Protein AF-A0A392P837-F1 (afdb_monomer_lite)

Sequence (183 aa):
MIEITKSHKFSENMDGAALQNGIDLQAKHSWVTLHSLLHSERISYRQNGYIWLGDLLIAEISEERDGNIWSSIKYFMHKIAQAGTQDSLDTSNIPLSILLMCGLLKSKYNYIRWGFLFVLERLLMRCKFLLDEHEMLLSNSKILEHGKKDWHLEKANAVIDIMSSALSLVFQINETDRINILK

Structure (mmCIF, N/CA/C/O backbone):
data_AF-A0A392P837-F1
#
_entry.id   AF-A0A392P837-F1
#
loop_
_atom_site.group_PDB
_atom_site.id
_atom_site.type_symbol
_atom_site.label_atom_id
_atom_site.label_alt_id
_atom_site.label_comp_id
_atom_site.label_asym_id
_atom_site.label_entity_id
_atom_site.label_seq_id
_atom_site.pdbx_PDB_ins_code
_atom_site.Cartn_x
_atom_site.Cartn_y
_atom_site.Cartn_z
_atom_site.occupancy
_atom_site.B_iso_or_equiv
_atom_site.auth_seq_id
_atom_site.auth_comp_id
_atom_site.auth_asym_id
_atom_site.auth_atom_id
_atom_site.pdbx_PDB_model_num
ATOM 1 N N . MET A 1 1 ? -31.488 -7.240 21.926 1.00 29.67 1 MET A N 1
ATOM 2 C CA . MET A 1 1 ? -31.054 -5.972 22.546 1.00 29.67 1 MET A CA 1
ATOM 3 C C . MET A 1 1 ? -29.733 -5.611 21.886 1.00 29.67 1 MET A C 1
ATOM 5 O O . MET A 1 1 ? -28.762 -6.314 22.109 1.00 29.67 1 MET A O 1
ATOM 9 N N . ILE A 1 2 ? -29.741 -4.670 20.939 1.00 34.69 2 ILE A N 1
ATOM 10 C CA . ILE A 1 2 ? -28.560 -4.301 20.142 1.00 34.69 2 ILE A CA 1
ATOM 11 C C . ILE A 1 2 ? -28.008 -3.018 20.757 1.00 34.69 2 ILE A C 1
ATOM 13 O O . ILE A 1 2 ? -28.620 -1.960 20.626 1.00 34.69 2 ILE A O 1
ATOM 17 N N . GLU A 1 3 ? -26.892 -3.119 21.477 1.00 33.59 3 GLU A N 1
ATOM 18 C CA . GLU A 1 3 ? -26.152 -1.951 21.948 1.00 33.59 3 GLU A CA 1
ATOM 19 C C . GLU A 1 3 ? -25.409 -1.326 20.766 1.00 33.59 3 GLU A C 1
ATOM 21 O O . GLU A 1 3 ? -24.332 -1.758 20.357 1.00 33.59 3 GLU A O 1
ATOM 26 N N . ILE A 1 4 ? -26.026 -0.293 20.198 1.00 43.59 4 ILE A N 1
ATOM 27 C CA . ILE A 1 4 ? -25.410 0.608 19.229 1.00 43.59 4 ILE A CA 1
ATOM 28 C C . ILE A 1 4 ? -24.329 1.388 19.987 1.00 43.59 4 ILE A C 1
ATOM 30 O O . ILE A 1 4 ? -24.607 2.356 20.698 1.00 43.59 4 ILE A O 1
ATOM 34 N N . THR A 1 5 ? -23.086 0.922 19.905 1.00 40.59 5 THR A N 1
ATOM 35 C CA . THR A 1 5 ? -21.950 1.542 20.587 1.00 40.59 5 THR A CA 1
ATOM 36 C C . THR A 1 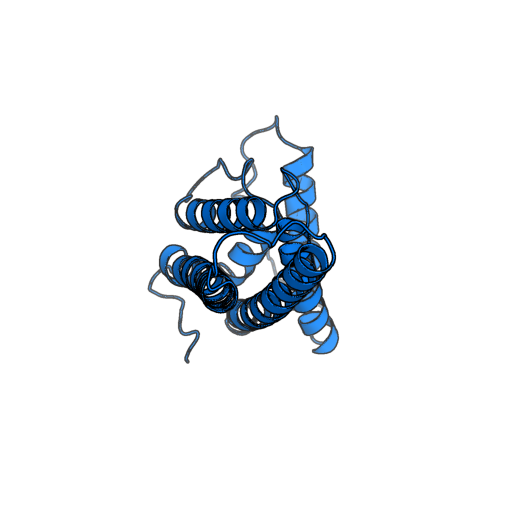5 ? -21.530 2.821 19.864 1.00 40.59 5 THR A C 1
ATOM 38 O O . THR A 1 5 ? -21.218 2.846 18.676 1.00 40.59 5 THR A O 1
ATOM 41 N N . LYS A 1 6 ? -21.545 3.917 20.626 1.00 44.00 6 LYS A N 1
ATOM 42 C CA . LYS A 1 6 ? -21.147 5.277 20.250 1.00 44.00 6 LYS A CA 1
ATOM 43 C C . LYS A 1 6 ? -19.730 5.315 19.651 1.00 44.00 6 LYS A C 1
ATOM 45 O O . LYS A 1 6 ? -18.754 5.250 20.396 1.00 44.00 6 LYS A O 1
ATOM 50 N N . SER A 1 7 ? -19.603 5.542 18.342 1.00 40.97 7 SER A N 1
ATOM 51 C CA . SER A 1 7 ? -18.322 5.845 17.671 1.00 40.97 7 SER A CA 1
ATOM 52 C C . SER A 1 7 ? -18.244 7.277 17.111 1.00 40.97 7 SER A C 1
ATOM 54 O O . SER A 1 7 ? -17.553 7.527 16.128 1.00 40.97 7 SER A O 1
ATOM 56 N N . HIS A 1 8 ? -18.928 8.240 17.738 1.00 38.88 8 HIS A N 1
ATOM 57 C CA . HIS A 1 8 ? -19.000 9.628 17.250 1.00 38.88 8 HIS A CA 1
ATOM 58 C C . HIS A 1 8 ? -17.727 10.475 17.451 1.00 38.88 8 HIS A C 1
ATOM 60 O O . HIS A 1 8 ? -17.608 11.533 16.847 1.00 38.88 8 HIS A O 1
ATOM 66 N N . LYS A 1 9 ? -16.739 10.016 18.230 1.00 36.88 9 LYS A N 1
ATOM 67 C CA . LYS A 1 9 ? -15.579 10.852 18.606 1.00 36.88 9 LYS A CA 1
ATOM 68 C C . LYS A 1 9 ? -14.483 11.011 17.543 1.00 36.88 9 LYS A C 1
ATOM 70 O O . LYS A 1 9 ? -13.534 11.738 17.787 1.00 36.88 9 LYS A O 1
ATOM 75 N N . PHE A 1 10 ? -14.573 10.335 16.395 1.00 41.22 10 PHE A N 1
ATOM 76 C CA . PHE A 1 10 ? -13.641 10.570 15.277 1.00 41.22 10 PHE A CA 1
ATOM 77 C C . PHE A 1 10 ? -14.239 11.481 14.193 1.00 41.22 10 PHE A C 1
ATOM 79 O O . PHE A 1 10 ? -13.514 11.946 13.324 1.00 41.22 10 PHE A O 1
ATOM 86 N N . SER A 1 11 ? -15.549 11.759 14.252 1.00 42.53 11 SER A N 1
ATOM 87 C CA . SER A 1 11 ? -16.211 12.659 13.299 1.00 42.53 11 SER A CA 1
ATOM 88 C C . SER A 1 11 ? -15.879 14.129 13.562 1.00 42.53 11 SER A C 1
ATOM 90 O O . SER A 1 11 ? -15.833 14.904 12.618 1.00 42.53 11 SER A O 1
ATOM 92 N N . GLU A 1 12 ? -15.629 14.505 14.819 1.00 38.09 12 GLU A N 1
ATOM 93 C CA . GLU A 1 12 ? -15.495 15.913 15.228 1.00 38.09 12 GLU A CA 1
ATOM 94 C C . GLU A 1 12 ? -14.159 16.556 14.813 1.00 38.09 12 GLU A C 1
ATOM 96 O O . GLU A 1 12 ? -14.076 17.774 14.714 1.00 38.09 12 GLU A O 1
ATOM 101 N N . ASN A 1 13 ? -13.125 15.769 14.493 1.00 39.59 13 ASN A N 1
ATOM 102 C CA . ASN A 1 13 ? -11.812 16.311 14.111 1.00 39.59 13 ASN A CA 1
ATOM 103 C C . ASN A 1 13 ? -11.693 16.680 12.618 1.00 39.59 13 ASN A C 1
ATOM 105 O O . ASN A 1 13 ? -10.623 17.112 12.194 1.00 39.59 13 ASN A O 1
ATOM 109 N N . MET A 1 14 ? -12.754 16.504 11.820 1.00 41.94 14 MET A N 1
ATOM 110 C CA . MET A 1 14 ? -12.784 16.888 10.397 1.00 41.94 14 MET A CA 1
ATOM 111 C C . MET A 1 14 ? -13.763 18.038 10.096 1.00 41.94 14 MET A C 1
ATOM 113 O O . MET A 1 14 ? -13.822 18.505 8.963 1.00 41.94 14 MET A O 1
ATOM 117 N N . ASP A 1 15 ? -14.507 18.543 11.086 1.00 33.00 15 ASP A N 1
ATOM 118 C CA . ASP A 1 15 ? -15.564 19.547 10.877 1.00 33.00 15 ASP A CA 1
ATOM 119 C C . ASP A 1 15 ? -15.031 20.998 10.873 1.00 33.00 15 ASP A C 1
ATOM 121 O O . ASP A 1 15 ? -15.515 21.867 11.599 1.00 33.00 15 ASP A O 1
ATOM 125 N N . GLY A 1 16 ? -14.029 21.294 10.038 1.00 34.56 16 GLY A N 1
ATOM 126 C CA . GLY A 1 16 ? -13.429 22.631 10.000 1.00 34.56 16 GLY A CA 1
ATOM 127 C C . GLY A 1 16 ? -12.716 23.023 8.708 1.00 34.56 16 GLY A C 1
ATOM 128 O O . GLY A 1 16 ? -11.516 23.246 8.764 1.00 34.56 16 GLY A O 1
ATOM 129 N N . ALA A 1 17 ? -13.435 23.146 7.580 1.00 36.09 17 ALA A N 1
ATOM 130 C CA . ALA A 1 17 ? -13.183 24.123 6.493 1.00 36.09 17 ALA A CA 1
ATOM 131 C C . ALA A 1 17 ? -14.106 23.860 5.281 1.00 36.09 17 ALA A C 1
ATOM 133 O O . ALA A 1 17 ? -13.869 22.986 4.451 1.00 36.09 17 ALA A O 1
ATOM 134 N N . ALA A 1 18 ? -15.169 24.656 5.159 1.00 37.62 18 ALA A N 1
ATOM 135 C CA . ALA A 1 18 ? -16.309 24.440 4.264 1.00 37.62 18 ALA A CA 1
ATOM 136 C C . ALA A 1 18 ? -16.096 24.791 2.769 1.00 37.62 18 ALA A C 1
ATOM 138 O O . ALA A 1 18 ? -17.025 25.284 2.130 1.00 37.62 18 ALA A O 1
ATOM 139 N N . LEU A 1 19 ? -14.921 24.537 2.177 1.00 37.62 19 LEU A N 1
ATOM 140 C CA . LEU A 1 19 ? -14.696 24.777 0.734 1.00 37.62 19 LEU A CA 1
ATOM 141 C C . LEU A 1 19 ? -14.165 23.565 -0.065 1.00 37.62 19 LEU A C 1
ATOM 143 O O . LEU A 1 19 ? -14.038 23.663 -1.282 1.00 37.62 19 LEU A O 1
ATOM 147 N N . GLN A 1 20 ? -13.922 22.410 0.573 1.00 47.88 20 GLN A N 1
ATOM 148 C CA . GLN A 1 20 ? -13.299 21.217 -0.038 1.00 47.88 20 GLN A CA 1
ATOM 149 C C . GLN A 1 20 ? -14.190 19.958 0.050 1.00 47.88 20 GLN A C 1
ATOM 151 O O . GLN A 1 20 ? -13.726 18.834 0.215 1.00 47.88 20 GLN A O 1
ATOM 156 N N . ASN A 1 21 ? -15.507 20.148 -0.059 1.00 50.22 21 ASN A N 1
ATOM 157 C CA . ASN A 1 21 ? -16.518 19.181 0.391 1.00 50.22 21 ASN A CA 1
ATOM 158 C C . ASN A 1 21 ? -16.628 17.874 -0.421 1.00 50.22 21 ASN A C 1
ATOM 160 O O . ASN A 1 21 ? -17.262 16.941 0.053 1.00 50.22 21 ASN A O 1
ATOM 164 N N . GLY A 1 22 ? -16.075 17.774 -1.635 1.00 53.22 22 GLY A N 1
ATOM 165 C CA . GLY A 1 22 ? -16.223 16.572 -2.476 1.00 53.22 22 GLY A CA 1
ATOM 166 C C . GLY A 1 22 ? -15.208 15.468 -2.165 1.00 53.22 22 GLY A C 1
ATOM 167 O O . GLY A 1 22 ? -15.578 14.321 -1.918 1.00 53.22 22 GLY A O 1
ATOM 168 N N . ILE A 1 23 ? -13.922 15.832 -2.154 1.00 55.97 23 ILE A N 1
ATOM 169 C CA . ILE A 1 23 ? -12.800 14.904 -1.934 1.00 55.97 23 ILE A CA 1
ATOM 170 C C . ILE A 1 23 ? -12.778 14.437 -0.476 1.00 55.97 23 ILE A C 1
ATOM 172 O O . ILE A 1 23 ? -12.596 13.249 -0.215 1.00 55.97 23 ILE A O 1
ATOM 176 N N . ASP A 1 24 ? -13.054 15.346 0.462 1.00 61.97 24 ASP A N 1
ATOM 177 C CA . ASP A 1 24 ? -13.156 15.017 1.883 1.00 61.97 24 ASP A CA 1
ATOM 178 C C . ASP A 1 24 ? -14.320 14.052 2.165 1.00 61.97 24 ASP A C 1
ATOM 180 O O . ASP A 1 24 ? -14.167 13.034 2.842 1.00 61.97 24 ASP A O 1
ATOM 184 N N . LEU A 1 25 ? -15.475 14.287 1.533 1.00 67.44 25 LEU A N 1
ATOM 185 C CA . LEU A 1 25 ? -16.638 13.410 1.642 1.00 67.44 25 LEU A CA 1
ATOM 186 C C . LEU A 1 25 ? -16.379 12.027 1.023 1.00 67.44 25 LEU A C 1
ATOM 188 O O . LEU A 1 25 ? -16.759 11.011 1.606 1.00 67.44 25 LEU A O 1
ATOM 192 N N . GLN A 1 26 ? -15.696 11.958 -0.124 1.00 70.88 26 GLN A N 1
ATOM 193 C CA . GLN A 1 26 ? -15.304 10.689 -0.743 1.00 70.88 26 GLN A CA 1
ATOM 194 C C . GLN A 1 26 ? -14.309 9.918 0.130 1.00 70.88 26 GLN A C 1
ATOM 196 O O . GLN A 1 26 ? -14.451 8.700 0.297 1.00 70.88 26 GLN A O 1
ATOM 201 N N . ALA A 1 27 ? -13.334 10.610 0.721 1.00 69.25 27 ALA A N 1
ATOM 202 C CA . ALA A 1 27 ? -12.386 10.011 1.645 1.00 69.25 27 ALA A CA 1
ATOM 203 C C . ALA A 1 27 ? -13.089 9.469 2.891 1.00 69.25 27 ALA A C 1
ATOM 205 O O . ALA A 1 27 ? -12.877 8.317 3.279 1.00 69.25 27 ALA A O 1
ATOM 206 N N . LYS A 1 28 ? -14.019 10.250 3.447 1.00 76.31 28 LYS A N 1
ATOM 207 C CA . LYS A 1 28 ? -14.865 9.867 4.577 1.00 76.31 28 LYS A CA 1
ATOM 208 C C . LYS A 1 28 ? -15.715 8.636 4.260 1.00 76.31 28 LYS A C 1
ATOM 210 O O . LYS A 1 28 ? -15.708 7.686 5.038 1.00 76.31 28 LYS A O 1
ATOM 215 N N . HIS A 1 29 ? -16.393 8.587 3.114 1.00 81.62 29 HIS A N 1
ATOM 216 C CA . HIS A 1 29 ? -17.186 7.417 2.709 1.00 81.62 29 HIS A CA 1
ATOM 217 C C . HIS A 1 29 ? -16.335 6.167 2.473 1.00 81.62 29 HIS A C 1
ATOM 219 O O . HIS A 1 29 ? -16.719 5.067 2.881 1.00 81.62 29 HIS A O 1
ATOM 225 N N . SER A 1 30 ? -15.171 6.330 1.849 1.00 83.81 30 SER A N 1
ATOM 226 C CA . SER A 1 30 ? -14.236 5.232 1.593 1.00 83.81 30 SER A CA 1
ATOM 227 C C . SER A 1 30 ? -13.681 4.670 2.898 1.00 83.81 30 SER A C 1
ATOM 229 O O . SER A 1 30 ? -13.640 3.452 3.078 1.00 83.81 30 SER A O 1
ATOM 231 N N . TRP A 1 31 ? -13.349 5.544 3.855 1.00 84.12 31 TRP A N 1
ATOM 232 C CA . TRP A 1 31 ? -12.945 5.130 5.193 1.00 84.12 31 TRP A CA 1
ATOM 233 C C . TRP A 1 31 ? -14.077 4.438 5.944 1.00 84.12 31 TRP A C 1
ATOM 235 O O . TRP A 1 31 ? -13.845 3.382 6.514 1.00 84.12 31 TRP A O 1
ATOM 245 N N . VAL A 1 32 ? -15.304 4.966 5.914 1.00 87.50 32 VAL A N 1
ATOM 246 C CA . VAL A 1 32 ? -16.466 4.315 6.545 1.00 87.50 32 VAL A CA 1
ATOM 247 C C . VAL A 1 32 ? -16.681 2.913 5.973 1.00 87.50 32 VAL A C 1
ATOM 249 O O . VAL A 1 32 ? -16.861 1.966 6.733 1.00 87.50 32 VAL A O 1
ATOM 252 N N . THR A 1 33 ? -16.589 2.758 4.651 1.00 91.00 33 THR A N 1
ATOM 253 C CA . THR A 1 33 ? -16.738 1.459 3.978 1.00 91.00 33 THR A CA 1
ATOM 254 C C . THR A 1 33 ? -15.650 0.480 4.411 1.00 91.00 33 THR A C 1
ATOM 256 O O . THR A 1 33 ? -15.957 -0.633 4.847 1.00 91.00 33 THR A O 1
ATOM 259 N N . LEU A 1 34 ? -14.382 0.902 4.356 1.00 92.25 34 LEU A N 1
ATOM 260 C CA . LEU A 1 34 ? -13.257 0.095 4.820 1.00 92.25 34 LEU A CA 1
ATOM 261 C C . LEU A 1 34 ? -13.431 -0.278 6.291 1.00 92.25 34 LEU A C 1
ATOM 263 O O . LEU A 1 34 ? -13.354 -1.444 6.656 1.00 92.25 34 LEU A O 1
ATOM 267 N N . HIS A 1 35 ? -13.740 0.699 7.134 1.00 89.44 35 HIS A N 1
ATOM 268 C CA . HIS A 1 35 ? -13.944 0.516 8.559 1.00 89.44 35 HIS A CA 1
ATOM 269 C C . HIS A 1 35 ? -15.044 -0.514 8.846 1.00 89.44 35 HIS A C 1
ATOM 271 O O . HIS A 1 35 ? -14.839 -1.393 9.683 1.00 89.44 35 HIS A O 1
ATOM 277 N N . SER A 1 36 ? -16.176 -0.469 8.137 1.00 91.88 36 SER A N 1
ATO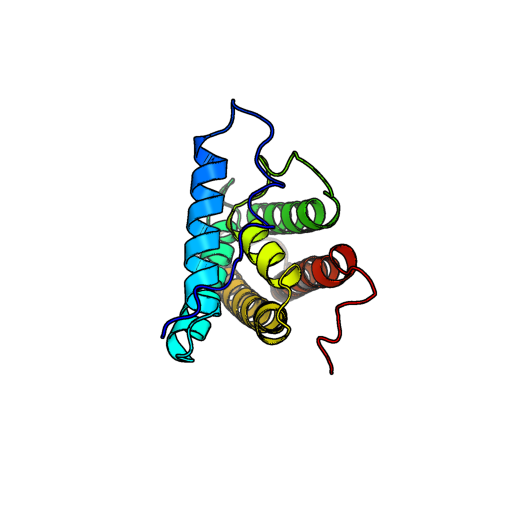M 278 C CA . SER A 1 36 ? -17.246 -1.468 8.248 1.00 91.88 36 SER A CA 1
ATOM 279 C C . SER A 1 36 ? -16.789 -2.875 7.856 1.00 91.88 36 SER A C 1
ATOM 281 O O . SER A 1 36 ? -17.133 -3.836 8.545 1.00 91.88 36 SER A O 1
ATOM 283 N N . LEU A 1 37 ? -15.987 -3.016 6.796 1.00 94.81 37 LEU A N 1
ATOM 284 C CA . LEU A 1 37 ? -15.420 -4.308 6.391 1.00 94.81 37 LEU A CA 1
ATOM 285 C C . LEU A 1 37 ? -14.461 -4.858 7.451 1.00 94.81 37 LEU A C 1
ATOM 287 O O . LEU A 1 37 ? -14.553 -6.027 7.826 1.00 94.81 37 LEU A O 1
ATOM 291 N N . LEU A 1 38 ? -13.578 -4.005 7.971 1.00 93.62 38 LEU A N 1
ATOM 292 C CA . LEU A 1 38 ? -12.557 -4.377 8.950 1.00 93.62 38 LEU A CA 1
ATOM 293 C C . LEU A 1 38 ? -13.138 -4.738 10.320 1.00 93.62 38 LEU A C 1
ATOM 295 O O . LEU A 1 38 ? -12.558 -5.570 11.011 1.00 93.62 38 LEU A O 1
ATOM 299 N N . HIS A 1 39 ? -14.292 -4.179 10.688 1.00 92.81 39 HIS A N 1
ATOM 300 C CA . HIS A 1 39 ? -15.011 -4.518 11.923 1.00 92.81 39 HIS A CA 1
ATOM 301 C C . HIS A 1 39 ? -16.022 -5.652 11.759 1.00 92.81 39 HIS A C 1
ATOM 303 O O . HIS A 1 39 ? -16.700 -6.012 12.720 1.00 92.81 39 HIS A O 1
ATOM 309 N N . SER A 1 40 ? -16.151 -6.230 10.565 1.00 93.12 40 SER A N 1
ATOM 310 C CA . SER A 1 40 ? -17.037 -7.371 10.393 1.00 93.12 40 SER A CA 1
ATOM 311 C C . SER A 1 40 ? -16.568 -8.557 11.231 1.00 93.12 40 SER A C 1
ATOM 313 O O . SER A 1 40 ? -15.378 -8.864 11.277 1.00 93.12 40 SER A O 1
ATOM 315 N N . GLU A 1 41 ? -17.512 -9.297 11.810 1.00 90.62 41 GLU A N 1
ATOM 316 C CA . GLU A 1 41 ? -17.251 -10.583 12.463 1.00 90.62 41 GLU A CA 1
ATOM 317 C C . GLU A 1 41 ? -16.707 -11.632 11.480 1.00 90.62 41 GLU A C 1
ATOM 319 O O . GLU A 1 41 ? -15.909 -12.498 11.854 1.00 90.62 41 GLU A O 1
ATOM 324 N N . ARG A 1 42 ? -17.063 -11.524 10.193 1.00 94.00 42 ARG A N 1
ATOM 325 C CA . ARG A 1 42 ? -16.641 -12.463 9.151 1.00 94.00 42 ARG A CA 1
ATOM 326 C C . ARG A 1 42 ? -15.209 -12.173 8.712 1.00 94.00 42 ARG A C 1
ATOM 328 O O . ARG A 1 42 ? -14.913 -11.099 8.194 1.00 94.00 42 ARG A O 1
ATOM 335 N N . ILE A 1 43 ? -14.339 -13.177 8.843 1.00 91.25 43 ILE A N 1
ATOM 336 C CA . ILE A 1 43 ? -12.930 -13.106 8.413 1.00 91.25 43 ILE A CA 1
ATOM 337 C C . ILE A 1 43 ? -12.817 -12.681 6.942 1.00 91.25 43 ILE A C 1
ATOM 339 O O . ILE A 1 43 ? -11.992 -11.829 6.620 1.00 91.25 43 ILE A O 1
ATOM 343 N N . SER A 1 44 ? -13.677 -13.214 6.069 1.00 93.62 44 SER A N 1
ATOM 344 C CA . SER A 1 44 ? -13.666 -12.910 4.635 1.00 93.62 44 SER A CA 1
ATOM 345 C C . SER A 1 44 ? -13.900 -11.428 4.328 1.00 93.62 44 SER A C 1
ATOM 347 O O . SER A 1 44 ? -13.262 -10.886 3.434 1.00 93.62 44 SER A O 1
ATOM 349 N N . TYR A 1 45 ? -14.756 -10.733 5.083 1.00 94.62 45 TYR A N 1
ATOM 350 C CA . TYR A 1 45 ? -14.978 -9.297 4.881 1.00 94.62 45 TYR A CA 1
ATOM 351 C C . TYR A 1 45 ? -13.788 -8.461 5.344 1.00 94.62 45 TYR A C 1
ATOM 353 O O . TYR A 1 45 ? -13.404 -7.526 4.644 1.00 94.62 45 TYR A O 1
ATOM 361 N N . ARG A 1 46 ? -13.138 -8.843 6.451 1.00 93.62 46 ARG A N 1
ATOM 362 C CA . ARG A 1 46 ? -11.897 -8.188 6.889 1.00 93.62 46 ARG A CA 1
ATOM 363 C C . ARG A 1 46 ? -10.789 -8.352 5.850 1.00 93.62 46 ARG A C 1
ATOM 365 O O . ARG A 1 46 ? -10.160 -7.372 5.466 1.00 93.62 46 ARG A O 1
ATOM 372 N N . GLN A 1 47 ? -10.602 -9.574 5.346 1.00 92.94 47 GLN A N 1
ATOM 373 C CA . GLN A 1 47 ? -9.644 -9.872 4.276 1.00 92.94 47 GLN A CA 1
ATOM 374 C C . GLN A 1 47 ? -9.943 -9.073 3.006 1.00 92.94 47 GLN A C 1
ATOM 376 O O . GLN A 1 47 ? -9.032 -8.466 2.449 1.00 92.94 47 GLN A O 1
ATOM 381 N N . ASN A 1 48 ? -11.208 -9.007 2.586 1.00 94.31 48 ASN A N 1
ATOM 382 C CA . ASN A 1 48 ? -11.613 -8.220 1.422 1.00 94.31 48 ASN A CA 1
ATOM 383 C C . ASN A 1 48 ? -11.334 -6.724 1.607 1.00 94.31 48 ASN A C 1
ATOM 385 O O . ASN A 1 48 ? -10.912 -6.079 0.653 1.00 94.31 48 ASN A O 1
ATOM 389 N N . GLY A 1 49 ? -11.508 -6.181 2.816 1.00 95.44 49 GLY A N 1
ATOM 390 C CA . GLY A 1 49 ? -11.144 -4.795 3.123 1.00 95.44 49 GLY A CA 1
ATOM 391 C C . GLY A 1 49 ? -9.656 -4.520 2.896 1.00 95.44 49 GLY A C 1
ATOM 392 O O . GLY A 1 49 ? -9.299 -3.539 2.246 1.00 95.44 49 GLY A O 1
ATOM 393 N N . TYR A 1 50 ? -8.782 -5.416 3.362 1.00 95.12 50 TYR A N 1
ATOM 394 C CA . TYR A 1 50 ? -7.343 -5.281 3.135 1.00 95.12 50 TYR A CA 1
ATOM 395 C C . TYR A 1 50 ? -6.938 -5.490 1.673 1.00 95.12 50 TYR A C 1
ATOM 397 O O . TYR A 1 50 ? -6.089 -4.762 1.165 1.00 95.12 50 TYR A O 1
ATOM 405 N N . ILE A 1 51 ? -7.543 -6.464 0.985 1.00 95.00 51 ILE A N 1
ATOM 406 C CA . ILE A 1 51 ? -7.309 -6.705 -0.446 1.00 95.00 51 ILE A CA 1
ATOM 407 C C . ILE A 1 51 ? -7.676 -5.460 -1.250 1.00 95.00 51 ILE A C 1
ATOM 409 O O . ILE A 1 51 ? -6.859 -4.989 -2.035 1.00 95.00 51 ILE A O 1
ATOM 413 N N . TRP A 1 52 ? -8.862 -4.904 -0.998 1.00 95.75 52 TRP A N 1
ATOM 414 C CA . TRP A 1 52 ? -9.350 -3.707 -1.670 1.00 95.75 52 TRP A CA 1
ATOM 415 C C . TRP A 1 52 ? -8.412 -2.513 -1.473 1.00 95.75 52 TRP A C 1
ATOM 417 O O . TRP A 1 52 ? -8.066 -1.847 -2.444 1.00 95.75 52 TRP A O 1
ATOM 427 N N . LEU A 1 53 ? -7.934 -2.280 -0.246 1.00 96.19 53 LEU A N 1
ATOM 428 C CA . LEU A 1 53 ? -6.957 -1.223 0.017 1.00 96.19 53 LEU A CA 1
ATOM 429 C C . LEU A 1 53 ? -5.624 -1.462 -0.714 1.00 96.19 53 LEU A C 1
ATOM 431 O O . LEU A 1 53 ? -5.067 -0.529 -1.286 1.00 96.19 53 LEU A O 1
ATOM 435 N N . GLY A 1 54 ? -5.122 -2.700 -0.720 1.00 95.25 54 GLY A N 1
ATOM 436 C CA . GLY A 1 54 ? -3.905 -3.058 -1.453 1.00 95.25 54 GLY A CA 1
ATOM 437 C C . GLY A 1 54 ? -4.033 -2.816 -2.958 1.00 95.25 54 GLY A C 1
ATOM 438 O O . GLY A 1 54 ? -3.117 -2.277 -3.576 1.00 95.25 54 GLY A O 1
ATOM 439 N N . ASP A 1 55 ? -5.182 -3.157 -3.540 1.00 93.75 55 ASP A N 1
ATOM 440 C CA . ASP A 1 55 ? -5.454 -2.922 -4.957 1.00 93.75 55 ASP A CA 1
ATOM 441 C C . ASP A 1 55 ? -5.586 -1.407 -5.256 1.00 93.75 55 ASP A C 1
ATOM 443 O O . ASP A 1 55 ? -5.098 -0.952 -6.289 1.00 93.75 55 ASP A O 1
ATOM 447 N N . LEU A 1 56 ? -6.133 -0.602 -4.329 1.00 94.00 56 LEU A N 1
ATOM 448 C CA . LEU A 1 56 ? -6.177 0.867 -4.442 1.00 94.00 56 LEU A CA 1
ATOM 449 C C . LEU A 1 56 ? -4.772 1.496 -4.449 1.00 94.00 56 LEU A C 1
ATOM 451 O O . LEU A 1 56 ? -4.506 2.422 -5.208 1.00 94.00 56 LEU A O 1
ATOM 455 N N . LEU A 1 57 ? -3.870 1.001 -3.594 1.00 95.00 57 LEU A N 1
ATOM 456 C CA . LEU A 1 57 ? -2.479 1.467 -3.525 1.00 95.00 57 LEU A CA 1
ATOM 457 C C . LEU A 1 57 ? -1.709 1.118 -4.803 1.00 95.00 57 LEU A C 1
ATOM 459 O O . LEU A 1 57 ? -0.921 1.923 -5.285 1.00 95.00 57 LEU A O 1
ATOM 463 N N . ILE A 1 58 ? -1.958 -0.061 -5.375 1.00 94.19 58 ILE A N 1
ATOM 464 C CA . ILE A 1 58 ? -1.352 -0.452 -6.651 1.00 94.19 58 ILE A CA 1
ATOM 465 C C . ILE A 1 58 ? -1.889 0.378 -7.806 1.00 94.19 58 ILE A C 1
ATOM 467 O O . ILE A 1 58 ? -1.096 0.785 -8.653 1.00 94.19 58 ILE A O 1
ATOM 471 N N . ALA A 1 59 ? -3.190 0.668 -7.832 1.00 92.06 59 ALA A N 1
ATOM 472 C CA . ALA A 1 59 ? -3.764 1.560 -8.832 1.00 92.06 59 ALA A CA 1
ATOM 473 C C . ALA A 1 59 ? -3.093 2.944 -8.797 1.00 92.06 59 ALA A C 1
ATOM 475 O O . ALA A 1 59 ? -2.729 3.453 -9.850 1.00 92.06 59 ALA A O 1
ATOM 476 N N . GLU A 1 60 ? -2.821 3.490 -7.605 1.00 91.12 60 GLU A N 1
ATOM 477 C CA . GLU A 1 60 ? -2.113 4.772 -7.450 1.00 91.12 60 GLU A CA 1
ATOM 478 C C . GLU A 1 60 ? -0.691 4.753 -8.041 1.00 91.12 60 GLU A C 1
ATOM 480 O O . GLU A 1 60 ? -0.237 5.748 -8.598 1.00 91.12 60 GLU A O 1
ATOM 485 N N . ILE A 1 61 ? 0.028 3.631 -7.930 1.00 91.06 61 ILE A N 1
ATOM 486 C CA . ILE A 1 61 ? 1.378 3.481 -8.505 1.00 91.06 61 ILE A CA 1
ATOM 487 C C . ILE A 1 61 ? 1.313 3.224 -10.017 1.00 91.06 61 ILE A C 1
ATOM 489 O O . ILE A 1 61 ? 2.199 3.651 -10.755 1.00 91.06 61 ILE A O 1
ATOM 493 N N . SER A 1 62 ? 0.283 2.508 -10.469 1.00 87.44 62 SER A N 1
ATOM 494 C CA . SER A 1 62 ? 0.122 2.085 -11.866 1.00 87.44 62 SER A CA 1
ATOM 495 C C . SER A 1 62 ? -0.442 3.188 -12.759 1.00 87.44 62 SER A C 1
ATOM 497 O O . SER A 1 62 ? -0.344 3.091 -13.978 1.00 87.44 62 SER A O 1
ATOM 499 N N . GLU A 1 63 ? -1.042 4.230 -12.181 1.00 77.81 63 GLU A N 1
ATOM 500 C CA . GLU A 1 63 ? -1.443 5.424 -12.914 1.00 77.81 63 GLU A CA 1
ATOM 501 C C . GLU A 1 63 ? -0.170 6.160 -13.371 1.00 77.81 63 GLU A C 1
ATOM 503 O O . GLU A 1 63 ? 0.506 6.855 -12.607 1.00 77.81 63 GLU A O 1
ATOM 508 N N . GLU A 1 64 ? 0.234 5.916 -14.619 1.00 65.81 64 GLU A N 1
ATOM 509 C CA . GLU A 1 64 ? 1.435 6.497 -15.216 1.00 65.81 64 GLU A CA 1
ATOM 510 C C . GLU A 1 64 ? 1.271 8.016 -15.351 1.00 65.81 64 GLU A C 1
ATOM 512 O O . GLU A 1 64 ? 0.695 8.510 -16.319 1.00 65.81 64 GLU A O 1
ATOM 517 N N . ARG A 1 65 ? 1.794 8.782 -14.385 1.00 62.31 65 ARG A N 1
ATOM 518 C CA . ARG A 1 65 ? 1.689 10.252 -14.406 1.00 62.31 65 ARG A CA 1
ATOM 519 C C . ARG A 1 65 ? 2.538 10.895 -15.511 1.00 62.31 65 ARG A C 1
ATOM 521 O O . ARG A 1 65 ? 2.159 11.954 -15.993 1.00 62.31 65 ARG A O 1
ATOM 528 N N . ASP A 1 66 ? 3.612 10.230 -15.956 1.00 64.62 66 ASP A N 1
ATOM 529 C CA . ASP A 1 66 ? 4.531 10.718 -17.006 1.00 64.62 66 ASP A CA 1
ATOM 530 C C . ASP A 1 66 ? 4.966 9.624 -18.011 1.00 64.62 66 ASP A C 1
ATOM 532 O O . ASP A 1 66 ? 6.028 9.726 -18.628 1.00 64.62 66 ASP A O 1
ATOM 536 N N . GLY A 1 67 ? 4.211 8.525 -18.132 1.00 69.50 67 GLY A N 1
ATOM 537 C CA . GLY A 1 67 ? 4.604 7.367 -18.958 1.00 69.50 67 GLY A CA 1
ATOM 538 C C . GLY A 1 67 ? 5.807 6.581 -18.414 1.00 69.50 67 GLY A C 1
ATOM 539 O O . GLY A 1 67 ? 6.451 5.833 -19.147 1.00 69.50 67 GLY A O 1
ATOM 540 N N . ASN A 1 68 ? 6.162 6.789 -17.141 1.00 80.31 68 ASN A N 1
ATOM 541 C CA . ASN A 1 68 ? 7.260 6.098 -16.476 1.00 80.31 68 ASN A CA 1
ATOM 542 C C . ASN A 1 68 ? 6.855 5.667 -15.064 1.00 80.31 68 ASN A C 1
ATOM 544 O O . ASN A 1 68 ? 6.653 6.493 -14.175 1.00 80.31 68 ASN A O 1
ATOM 548 N N . ILE A 1 69 ? 6.845 4.358 -14.830 1.00 87.38 69 ILE A N 1
ATOM 549 C CA . ILE A 1 69 ? 6.568 3.757 -13.523 1.00 87.38 69 ILE A CA 1
ATOM 550 C C . ILE A 1 69 ? 7.470 4.293 -12.400 1.00 87.38 69 ILE A C 1
ATOM 552 O O . ILE A 1 69 ? 7.047 4.426 -11.251 1.00 87.38 69 ILE A O 1
ATOM 556 N N . TRP A 1 70 ? 8.715 4.656 -12.717 1.00 88.31 70 TRP A N 1
ATOM 557 C CA . TRP A 1 70 ? 9.670 5.146 -11.729 1.00 88.31 70 TRP A CA 1
ATOM 558 C C . TRP A 1 70 ? 9.289 6.507 -11.152 1.00 88.31 70 TRP A C 1
ATOM 560 O O . TRP A 1 70 ? 9.555 6.755 -9.973 1.00 88.31 70 TRP A O 1
ATOM 570 N N . SER A 1 71 ? 8.687 7.396 -11.952 1.00 88.75 71 SER A N 1
ATOM 571 C CA . SER A 1 71 ? 8.207 8.679 -11.432 1.00 88.75 71 SER A CA 1
ATOM 572 C C . SER A 1 71 ? 6.981 8.471 -10.548 1.00 88.75 71 SER A C 1
ATOM 574 O O . SER A 1 71 ? 6.939 9.044 -9.458 1.00 88.75 71 SER A O 1
ATOM 576 N N . SER A 1 72 ? 6.070 7.566 -10.924 1.00 90.69 72 SER A N 1
ATOM 577 C CA . SER A 1 72 ? 4.923 7.180 -10.091 1.00 90.69 72 SER A CA 1
ATOM 578 C C . SER A 1 72 ? 5.352 6.571 -8.750 1.00 90.69 72 SER A C 1
ATOM 580 O O . SER A 1 72 ? 4.841 6.980 -7.709 1.00 90.69 72 SER A O 1
ATOM 582 N N . ILE A 1 73 ? 6.354 5.682 -8.726 1.00 91.94 73 ILE A N 1
ATOM 583 C CA . ILE A 1 73 ? 6.898 5.115 -7.476 1.00 91.94 73 ILE A CA 1
ATOM 584 C C . ILE A 1 73 ? 7.498 6.207 -6.582 1.00 91.94 73 ILE A C 1
ATOM 586 O O . ILE A 1 73 ? 7.190 6.271 -5.391 1.00 91.94 73 ILE A O 1
ATOM 590 N N . LYS A 1 74 ? 8.330 7.096 -7.139 1.00 92.00 74 LYS A N 1
ATOM 591 C CA . LYS A 1 74 ? 8.937 8.196 -6.368 1.00 92.00 74 LYS A CA 1
ATOM 592 C C . LYS A 1 74 ? 7.884 9.151 -5.815 1.00 92.00 74 LYS A C 1
ATOM 594 O O . LYS A 1 74 ? 7.974 9.560 -4.659 1.00 92.00 74 LYS A O 1
ATOM 599 N N . TYR A 1 75 ? 6.881 9.484 -6.624 1.00 91.81 75 TYR A N 1
ATOM 600 C CA . TYR A 1 75 ? 5.743 10.293 -6.204 1.00 91.81 75 TYR A CA 1
ATOM 601 C C . TYR A 1 75 ? 4.996 9.627 -5.046 1.00 91.81 75 TYR A C 1
ATOM 603 O O . TYR A 1 75 ? 4.766 10.255 -4.013 1.00 91.81 75 TYR A O 1
ATOM 611 N N . PHE A 1 76 ? 4.683 8.340 -5.186 1.00 92.19 76 PHE A N 1
ATOM 612 C CA . PHE A 1 76 ? 3.998 7.558 -4.165 1.00 92.19 76 PHE A CA 1
ATOM 613 C C . PHE A 1 76 ? 4.776 7.536 -2.841 1.00 92.19 76 PHE A C 1
ATOM 615 O O . PHE A 1 76 ? 4.215 7.852 -1.791 1.00 92.19 76 PHE A O 1
ATOM 622 N N . MET A 1 77 ? 6.085 7.268 -2.879 1.00 92.94 77 MET A N 1
ATOM 623 C CA . MET A 1 77 ? 6.945 7.305 -1.690 1.00 92.94 77 MET A CA 1
ATOM 624 C C . MET A 1 77 ? 6.974 8.688 -1.033 1.00 92.94 77 MET A C 1
ATOM 626 O O . MET A 1 77 ? 6.851 8.795 0.187 1.00 92.94 77 MET A O 1
ATOM 630 N N . HIS A 1 78 ? 7.093 9.755 -1.827 1.00 91.88 78 HIS A N 1
ATOM 631 C CA . HIS A 1 78 ? 7.050 11.123 -1.317 1.00 91.88 78 HIS A CA 1
ATOM 632 C C . HIS A 1 78 ? 5.720 11.411 -0.604 1.00 91.88 78 HIS A C 1
ATOM 634 O O . HIS A 1 78 ? 5.702 12.024 0.463 1.00 91.88 78 HIS A O 1
ATOM 640 N N . LYS A 1 79 ? 4.595 10.943 -1.158 1.00 91.50 79 LYS A N 1
ATOM 641 C CA . LYS A 1 79 ? 3.272 11.101 -0.541 1.00 91.50 79 LYS A CA 1
ATOM 642 C C . LYS A 1 79 ? 3.103 10.290 0.739 1.00 91.50 79 LYS A C 1
ATOM 644 O O . LYS A 1 79 ? 2.487 10.802 1.670 1.00 91.50 79 LYS A O 1
ATOM 649 N N . ILE A 1 80 ? 3.690 9.096 0.832 1.00 90.81 80 ILE A N 1
ATOM 650 C CA . ILE A 1 80 ? 3.757 8.343 2.095 1.00 90.81 80 ILE A CA 1
ATOM 651 C C . ILE A 1 80 ? 4.518 9.146 3.151 1.00 90.81 80 ILE A C 1
ATOM 653 O O . ILE A 1 80 ? 4.008 9.332 4.253 1.00 90.81 80 ILE A O 1
ATOM 657 N N . ALA A 1 81 ? 5.704 9.657 2.813 1.00 88.50 81 ALA A N 1
ATOM 658 C CA . ALA A 1 81 ? 6.519 10.431 3.750 1.00 88.50 81 ALA A CA 1
ATOM 659 C C . ALA A 1 81 ? 5.782 11.693 4.230 1.00 88.50 81 ALA A C 1
ATOM 661 O O . ALA A 1 81 ? 5.794 12.012 5.417 1.00 88.50 81 ALA A O 1
ATOM 662 N N . GLN A 1 82 ? 5.086 12.380 3.318 1.00 87.56 82 GLN A N 1
ATOM 663 C CA . GLN A 1 82 ? 4.251 13.536 3.643 1.00 87.56 82 GLN A CA 1
ATOM 664 C C . GLN A 1 82 ? 3.088 13.167 4.578 1.00 87.56 82 GLN A C 1
ATOM 666 O O . GLN A 1 82 ? 2.731 13.951 5.449 1.00 87.56 82 GLN A O 1
ATOM 671 N N . ALA A 1 83 ? 2.494 11.982 4.425 1.00 85.88 83 ALA A N 1
ATOM 672 C CA . ALA A 1 83 ? 1.370 11.550 5.252 1.00 85.88 83 ALA A CA 1
ATOM 673 C C . ALA A 1 83 ? 1.753 11.243 6.707 1.00 85.88 83 ALA A C 1
ATOM 675 O O . ALA A 1 83 ? 0.891 11.312 7.583 1.00 85.88 83 ALA A O 1
ATOM 676 N N . GLY A 1 84 ? 3.019 10.909 6.970 1.00 77.56 84 GLY A N 1
ATOM 677 C CA . GLY A 1 84 ? 3.509 10.626 8.318 1.00 77.56 84 GLY A CA 1
ATOM 678 C C . GLY A 1 84 ? 3.883 11.860 9.138 1.00 77.56 84 GLY A C 1
ATOM 679 O O . GLY A 1 84 ? 3.916 11.770 10.358 1.00 77.56 84 GLY A O 1
ATOM 680 N N . THR A 1 85 ? 4.136 13.010 8.505 1.00 73.81 85 THR A N 1
ATOM 681 C CA . THR A 1 85 ? 4.564 14.246 9.193 1.00 73.81 85 THR A CA 1
ATOM 682 C C . THR A 1 85 ? 3.435 15.244 9.451 1.00 73.81 85 THR A C 1
ATOM 684 O O . THR A 1 85 ? 3.636 16.228 10.159 1.00 73.81 85 THR A O 1
ATOM 687 N N . GLN A 1 86 ? 2.259 15.032 8.859 1.00 65.38 86 GLN A N 1
ATOM 688 C CA . GLN A 1 86 ? 1.140 15.969 8.921 1.00 65.38 86 GLN A CA 1
ATOM 689 C C . GLN A 1 86 ? 0.211 15.649 10.101 1.00 65.38 86 GLN A C 1
ATOM 691 O O . GLN A 1 86 ? -0.625 14.746 10.018 1.00 65.38 86 GLN A O 1
ATOM 696 N N . ASP A 1 87 ? 0.321 16.437 11.174 1.00 55.41 87 ASP A N 1
ATOM 697 C CA . ASP A 1 87 ? -0.573 16.357 12.340 1.00 55.41 87 ASP A CA 1
ATOM 698 C C . ASP A 1 87 ? -1.890 17.140 12.163 1.00 55.41 87 ASP A C 1
ATOM 700 O O . ASP A 1 87 ? -2.819 16.949 12.948 1.00 55.41 87 ASP A O 1
ATOM 704 N N . SER A 1 88 ? -2.040 18.001 11.143 1.00 51.09 88 SER A N 1
ATOM 705 C CA . SER A 1 88 ? -3.281 18.779 10.979 1.00 51.09 88 SER A CA 1
ATOM 706 C C . SER A 1 88 ? -3.561 19.329 9.569 1.00 51.09 88 SER A C 1
ATOM 708 O O . SER A 1 88 ? -2.672 19.764 8.845 1.00 51.09 88 SER A O 1
ATOM 710 N N . LEU A 1 89 ? -4.859 19.301 9.243 1.00 49.06 89 LEU A N 1
ATOM 711 C CA . LEU A 1 89 ? -5.652 19.959 8.191 1.00 49.06 89 LEU A CA 1
ATOM 712 C C . LEU A 1 89 ? -5.298 19.823 6.699 1.00 49.06 89 LEU A C 1
ATOM 714 O O . LEU A 1 89 ? -6.238 19.699 5.919 1.00 49.06 89 LEU A O 1
ATOM 718 N N . ASP A 1 90 ? -4.041 19.788 6.254 1.00 58.53 90 ASP A N 1
ATOM 719 C CA . ASP A 1 90 ? -3.749 19.902 4.807 1.00 58.53 90 ASP A CA 1
ATOM 720 C C . ASP A 1 90 ? -3.510 18.548 4.107 1.00 58.53 90 ASP A C 1
ATOM 722 O O . ASP A 1 90 ? -2.523 18.303 3.412 1.00 58.53 90 ASP A O 1
ATOM 726 N N . THR A 1 91 ? -4.449 17.618 4.311 1.00 63.06 91 THR A N 1
ATOM 727 C CA . THR A 1 91 ? -4.425 16.275 3.688 1.00 63.06 91 THR A CA 1
ATOM 728 C C . THR A 1 91 ? -4.895 16.267 2.230 1.00 63.06 91 THR A C 1
ATOM 730 O O . THR A 1 91 ? -4.817 15.237 1.563 1.00 63.06 91 THR A O 1
ATOM 733 N N . SER A 1 92 ? -5.319 17.426 1.715 1.00 65.50 92 SER A N 1
ATOM 734 C CA . SER A 1 92 ? -5.887 17.630 0.377 1.00 65.50 92 SER A CA 1
ATOM 735 C C . SER A 1 92 ? -5.017 17.108 -0.771 1.00 65.50 92 SER A C 1
ATOM 737 O O . SER A 1 92 ? -5.529 16.689 -1.807 1.00 65.50 92 SER A O 1
ATOM 739 N N . ASN A 1 93 ? -3.698 17.101 -0.573 1.00 78.12 93 ASN A N 1
ATOM 740 C CA . ASN A 1 93 ? -2.713 16.702 -1.573 1.00 78.12 93 ASN A CA 1
ATOM 741 C C . ASN A 1 93 ? -2.231 15.249 -1.436 1.00 78.12 93 ASN A C 1
ATOM 743 O O . ASN A 1 93 ? -1.310 14.859 -2.161 1.00 78.12 93 ASN A O 1
ATOM 747 N N . ILE A 1 94 ? -2.769 14.467 -0.496 1.00 85.81 94 ILE A N 1
ATOM 748 C CA . ILE A 1 94 ? -2.374 13.073 -0.270 1.00 85.81 94 ILE A CA 1
ATOM 749 C C . ILE A 1 94 ? -3.420 12.153 -0.913 1.00 85.81 94 ILE A C 1
ATOM 751 O O . ILE A 1 94 ? -4.609 12.293 -0.625 1.00 85.81 94 ILE A O 1
ATOM 755 N N . PRO A 1 95 ? -3.000 11.186 -1.748 1.00 89.38 95 PRO A N 1
ATOM 756 C CA . PRO A 1 95 ? -3.895 10.180 -2.296 1.00 89.38 95 PRO A CA 1
ATOM 757 C C . PRO A 1 95 ? -4.739 9.467 -1.240 1.00 89.38 95 PRO A C 1
ATOM 759 O O . PRO A 1 95 ? -4.252 9.086 -0.170 1.00 89.38 95 PRO A O 1
ATOM 762 N N . LEU A 1 96 ? -6.000 9.206 -1.585 1.00 88.44 96 LEU A N 1
ATOM 763 C CA . LEU A 1 96 ? -6.945 8.512 -0.714 1.00 88.44 96 LEU A CA 1
ATOM 764 C C . LEU A 1 96 ? -6.422 7.140 -0.258 1.00 88.44 96 LEU A C 1
ATOM 766 O O . LEU A 1 96 ? -6.580 6.778 0.905 1.00 88.44 96 LEU A O 1
ATOM 770 N N . SER A 1 97 ? -5.768 6.393 -1.150 1.00 91.69 97 SER A N 1
ATOM 771 C CA . SER A 1 97 ? -5.162 5.089 -0.847 1.00 91.69 97 SER A CA 1
ATOM 772 C C . SER A 1 97 ? -4.194 5.170 0.340 1.00 91.69 97 SER A C 1
ATOM 774 O O . SER A 1 97 ? -4.271 4.368 1.273 1.00 91.69 97 SER A O 1
ATOM 776 N N . ILE A 1 98 ? -3.343 6.195 0.358 1.00 91.62 98 ILE A N 1
ATOM 777 C CA . ILE A 1 98 ? -2.362 6.437 1.418 1.00 91.62 98 ILE A CA 1
ATOM 778 C C . ILE A 1 98 ? -3.067 6.874 2.707 1.00 91.62 98 ILE A C 1
ATOM 780 O O . ILE A 1 98 ? -2.741 6.366 3.778 1.00 91.62 98 ILE A O 1
ATOM 784 N N . LEU A 1 99 ? -4.082 7.741 2.626 1.00 88.81 99 LEU A N 1
ATOM 785 C CA . LEU A 1 99 ? -4.863 8.161 3.799 1.00 88.81 99 LEU A CA 1
ATOM 786 C C . LEU A 1 99 ? -5.573 6.982 4.482 1.00 88.81 99 LEU A C 1
ATOM 788 O O . LEU A 1 99 ? -5.552 6.872 5.710 1.00 88.81 99 LEU A O 1
ATOM 792 N N . LEU A 1 100 ? -6.155 6.066 3.705 1.00 90.62 100 LEU A N 1
ATOM 793 C CA . LEU A 1 100 ? -6.780 4.846 4.224 1.00 90.62 100 LEU A CA 1
ATOM 794 C C . LEU A 1 100 ? -5.750 3.918 4.887 1.00 90.62 100 LEU A C 1
ATOM 796 O O . LEU A 1 100 ? -6.028 3.350 5.945 1.00 90.62 100 LEU A O 1
ATOM 800 N N . MET A 1 101 ? -4.548 3.807 4.312 1.00 91.81 101 MET A N 1
ATOM 801 C CA . MET A 1 101 ? -3.432 3.061 4.899 1.00 91.81 101 MET A CA 1
ATOM 802 C C . MET A 1 101 ? -2.979 3.669 6.237 1.00 91.81 101 MET A C 1
ATOM 804 O O . MET A 1 101 ? -2.812 2.937 7.214 1.00 91.81 101 MET A O 1
ATOM 808 N N . CYS A 1 102 ? -2.875 4.999 6.332 1.00 88.25 102 CYS A N 1
ATOM 809 C CA . CYS A 1 102 ? -2.645 5.699 7.601 1.00 88.25 102 CYS A CA 1
ATOM 810 C C . CYS A 1 102 ? -3.772 5.432 8.612 1.00 88.25 102 CYS A C 1
ATOM 812 O O . CYS A 1 102 ? -3.514 5.261 9.804 1.00 88.25 102 CYS A O 1
ATOM 814 N N . GLY A 1 103 ? -5.023 5.360 8.147 1.00 85.88 103 GLY A N 1
ATOM 815 C CA . GLY A 1 103 ? -6.188 5.027 8.967 1.00 85.88 103 GLY A CA 1
ATOM 816 C C . GLY A 1 103 ? -6.069 3.667 9.661 1.00 85.88 103 GLY A C 1
ATOM 817 O O . GLY A 1 103 ? -6.456 3.546 10.826 1.00 85.88 103 GLY A O 1
ATOM 818 N N . LEU A 1 104 ? -5.467 2.663 9.005 1.00 88.94 104 LEU A N 1
ATOM 819 C CA . LEU A 1 104 ? -5.173 1.372 9.640 1.00 88.94 104 LEU A CA 1
ATOM 820 C C . LEU A 1 104 ? -4.287 1.551 10.871 1.00 88.94 104 LEU A C 1
ATOM 822 O O . LEU A 1 104 ? -4.637 1.049 11.936 1.00 88.94 104 LEU A O 1
ATOM 826 N N . LEU A 1 105 ? -3.184 2.294 10.734 1.00 86.44 105 LEU A N 1
ATOM 827 C CA . LEU A 1 105 ? -2.201 2.536 11.796 1.00 86.44 105 LEU A CA 1
ATOM 828 C C . LEU A 1 105 ? -2.773 3.366 12.952 1.00 86.44 105 LEU A C 1
ATOM 830 O O . LEU A 1 105 ? -2.462 3.096 14.112 1.00 86.44 105 LEU A O 1
ATOM 834 N N . LYS A 1 106 ? -3.664 4.316 12.648 1.00 83.62 106 LYS A N 1
ATOM 835 C CA . LYS A 1 106 ? -4.366 5.153 13.638 1.00 83.62 106 LYS A CA 1
ATOM 836 C C . LYS A 1 106 ? -5.509 4.423 14.362 1.00 83.62 106 LYS A C 1
ATOM 838 O O . LYS A 1 106 ? -6.078 4.962 15.314 1.00 83.62 106 LYS A O 1
ATOM 843 N N . SER A 1 107 ? -5.868 3.208 13.941 1.00 83.50 107 SER A N 1
ATOM 844 C CA . SER A 1 107 ? -6.960 2.448 14.553 1.00 83.50 107 SER A CA 1
ATOM 845 C C . SER A 1 107 ? -6.684 2.109 16.020 1.00 83.50 107 SER A C 1
ATOM 847 O O . SER A 1 107 ? -5.572 1.771 16.419 1.00 83.50 107 SER A O 1
ATOM 849 N N . LYS A 1 108 ? -7.739 2.124 16.840 1.00 83.50 108 LYS A N 1
ATOM 850 C CA . LYS A 1 108 ? -7.666 1.702 18.248 1.00 83.50 108 LYS A CA 1
ATOM 851 C C . LYS A 1 108 ? -7.501 0.189 18.410 1.00 83.50 108 LYS A C 1
ATOM 853 O O . LYS A 1 108 ? -7.082 -0.262 19.471 1.00 83.50 108 LYS A O 1
ATOM 858 N N . TYR A 1 109 ? -7.835 -0.593 17.385 1.00 85.19 109 TYR A N 1
ATOM 859 C CA . TYR A 1 109 ? -7.855 -2.050 17.461 1.00 85.19 109 TYR A CA 1
ATOM 860 C C . TYR A 1 109 ? -6.570 -2.659 16.898 1.00 85.19 109 TYR A C 1
ATOM 862 O O . TYR A 1 109 ? -6.215 -2.419 15.743 1.00 85.19 109 TYR A O 1
ATOM 870 N N . ASN A 1 110 ? -5.891 -3.497 17.688 1.00 84.44 110 ASN A N 1
ATOM 871 C CA . ASN A 1 110 ? -4.623 -4.127 17.291 1.00 84.44 110 ASN A CA 1
ATOM 872 C C . ASN A 1 110 ? -4.774 -4.932 15.998 1.00 84.44 110 ASN A C 1
ATOM 874 O O . ASN A 1 110 ? -3.984 -4.754 15.082 1.00 84.44 110 ASN A O 1
ATOM 878 N N . TYR A 1 111 ? -5.825 -5.746 15.881 1.00 84.94 111 TYR A N 1
ATOM 879 C CA . TYR A 1 111 ? -6.032 -6.592 14.703 1.00 84.94 111 TYR A CA 1
ATOM 880 C C . TYR A 1 111 ? -6.232 -5.796 13.398 1.00 84.94 111 TYR A C 1
ATOM 882 O O . TYR A 1 111 ? -5.940 -6.315 12.324 1.00 84.94 111 TYR A O 1
ATOM 890 N N . ILE A 1 112 ? -6.696 -4.541 13.480 1.00 89.38 112 ILE A N 1
ATOM 891 C CA . ILE A 1 112 ? -6.806 -3.633 12.327 1.00 89.38 112 ILE A CA 1
ATOM 892 C C . ILE A 1 112 ? -5.442 -3.048 11.975 1.00 89.38 112 ILE A C 1
ATOM 894 O O . ILE A 1 112 ? -5.064 -3.020 10.807 1.00 89.38 112 ILE A O 1
ATOM 898 N N . ARG A 1 113 ? -4.674 -2.638 12.991 1.00 88.62 113 ARG A N 1
ATOM 899 C CA . ARG A 1 113 ? -3.302 -2.146 12.811 1.00 88.62 113 ARG A CA 1
ATOM 900 C C . ARG A 1 113 ? -2.387 -3.203 12.205 1.00 88.62 113 ARG A C 1
ATOM 902 O O . ARG A 1 113 ? -1.621 -2.887 11.307 1.00 88.62 113 ARG A O 1
ATOM 909 N N . TRP A 1 114 ? -2.522 -4.461 12.620 1.00 87.56 114 TRP A N 1
ATOM 910 C CA . TRP A 1 114 ? -1.828 -5.604 12.012 1.00 87.56 114 TRP A CA 1
ATOM 911 C C . TRP A 1 114 ? -2.145 -5.772 10.523 1.00 87.56 114 TRP A C 1
ATOM 913 O O . TRP A 1 114 ? -1.288 -6.195 9.750 1.00 87.56 114 TRP A O 1
ATOM 923 N N . GLY A 1 115 ? -3.350 -5.379 10.107 1.00 90.88 115 GLY A N 1
ATOM 924 C CA . GLY A 1 115 ? -3.745 -5.336 8.706 1.00 90.88 115 GLY A CA 1
ATOM 925 C C . GLY A 1 115 ? -2.821 -4.500 7.824 1.00 90.88 115 GLY A C 1
ATOM 926 O O . GLY A 1 115 ? -2.686 -4.799 6.642 1.00 90.88 115 GLY A O 1
ATOM 927 N N . PHE A 1 116 ? -2.125 -3.509 8.391 1.00 92.94 116 PHE A N 1
ATOM 928 C CA . PHE A 1 116 ? -1.120 -2.729 7.673 1.00 92.94 116 PHE A CA 1
ATOM 929 C C . PHE A 1 116 ? -0.020 -3.614 7.075 1.00 92.94 116 PHE A C 1
ATOM 931 O O . PHE A 1 116 ? 0.313 -3.458 5.905 1.00 92.94 116 PHE A O 1
ATOM 938 N N . LEU A 1 117 ? 0.511 -4.570 7.846 1.00 93.12 117 LEU A N 1
ATOM 939 C CA . LEU A 1 117 ? 1.577 -5.460 7.374 1.00 93.12 117 LEU A CA 1
ATOM 940 C C . LEU A 1 117 ? 1.091 -6.359 6.238 1.00 93.12 117 LEU A C 1
ATOM 942 O O . LEU A 1 117 ? 1.811 -6.552 5.265 1.00 93.12 117 LEU A O 1
ATOM 946 N N . PHE A 1 118 ? -0.149 -6.844 6.326 1.00 93.44 118 PHE A N 1
ATOM 947 C CA . PHE A 1 118 ? -0.767 -7.631 5.260 1.00 93.44 118 PHE A CA 1
ATOM 948 C C . PHE A 1 118 ? -0.938 -6.812 3.970 1.00 93.44 118 PHE A C 1
ATOM 950 O O . PHE A 1 118 ? -0.639 -7.287 2.874 1.00 93.44 118 PHE A O 1
ATOM 957 N N . VAL A 1 119 ? -1.402 -5.564 4.089 1.00 96.38 119 VAL A N 1
ATOM 958 C CA . VAL A 1 119 ? -1.533 -4.648 2.947 1.00 96.38 119 VAL A CA 1
ATOM 959 C C . VAL A 1 119 ? -0.162 -4.341 2.345 1.00 96.38 119 VAL A C 1
ATOM 961 O O . VAL A 1 119 ? -0.022 -4.386 1.124 1.00 96.38 119 VAL A O 1
ATOM 964 N N . LEU A 1 120 ? 0.851 -4.089 3.179 1.00 95.81 120 LEU A N 1
ATOM 965 C CA . LEU A 1 120 ? 2.217 -3.815 2.742 1.00 95.81 120 LEU A CA 1
ATOM 966 C C . LEU A 1 120 ? 2.836 -5.015 2.019 1.00 95.81 120 LEU A C 1
ATOM 968 O O . LEU A 1 120 ? 3.363 -4.854 0.925 1.00 95.81 120 LEU A O 1
ATOM 972 N N . GLU A 1 121 ? 2.740 -6.222 2.573 1.00 95.50 121 GLU A N 1
ATOM 973 C CA . GLU A 1 121 ? 3.239 -7.443 1.930 1.00 95.50 121 GLU A CA 1
ATOM 974 C C . GLU A 1 121 ? 2.630 -7.620 0.530 1.00 95.50 121 GLU A C 1
ATOM 976 O O . GLU A 1 121 ? 3.341 -7.828 -0.459 1.00 95.50 121 GLU A O 1
ATOM 981 N N . ARG A 1 122 ? 1.306 -7.462 0.422 1.00 94.56 122 ARG A N 1
ATOM 982 C CA . ARG A 1 122 ? 0.587 -7.559 -0.852 1.00 94.56 122 ARG A CA 1
ATOM 983 C C . ARG A 1 122 ? 0.999 -6.459 -1.831 1.00 94.56 122 ARG A C 1
ATOM 985 O O . ARG A 1 122 ? 1.191 -6.757 -3.011 1.00 94.56 122 ARG A O 1
ATOM 992 N N . LEU A 1 123 ? 1.156 -5.223 -1.355 1.00 95.44 123 LEU A N 1
ATOM 993 C CA . LEU A 1 123 ? 1.649 -4.093 -2.142 1.00 95.44 123 LEU A CA 1
ATOM 994 C C . LEU A 1 123 ? 3.033 -4.406 -2.722 1.00 95.44 123 LEU A C 1
ATOM 996 O O . LEU A 1 123 ? 3.221 -4.298 -3.927 1.00 95.44 123 LEU A O 1
ATOM 1000 N N . LEU A 1 124 ? 3.976 -4.878 -1.904 1.00 95.94 124 LEU A N 1
ATOM 1001 C CA . LEU A 1 124 ? 5.338 -5.202 -2.345 1.00 95.94 124 LEU A CA 1
ATOM 1002 C C . LEU A 1 124 ? 5.361 -6.332 -3.379 1.00 95.94 124 LEU A C 1
ATOM 1004 O O . LEU A 1 124 ? 6.064 -6.227 -4.385 1.00 95.94 124 LEU A O 1
ATOM 1008 N N . MET A 1 125 ? 4.560 -7.385 -3.179 1.00 95.31 125 MET A N 1
ATOM 1009 C CA . MET A 1 125 ? 4.413 -8.453 -4.173 1.00 95.31 125 MET A CA 1
ATOM 1010 C C . MET A 1 125 ? 3.887 -7.912 -5.503 1.00 95.31 125 MET A C 1
ATOM 1012 O O . MET A 1 125 ? 4.421 -8.246 -6.558 1.00 95.31 125 MET A O 1
ATOM 1016 N N . ARG A 1 126 ? 2.865 -7.056 -5.474 1.00 94.50 126 ARG A N 1
ATOM 1017 C CA . ARG A 1 126 ? 2.280 -6.469 -6.683 1.00 94.50 126 ARG A CA 1
ATOM 1018 C C . ARG A 1 126 ? 3.210 -5.461 -7.363 1.00 94.50 126 ARG A C 1
ATOM 1020 O O . ARG A 1 126 ? 3.319 -5.513 -8.580 1.00 94.50 126 ARG A O 1
ATOM 1027 N N . CYS A 1 127 ? 3.944 -4.637 -6.615 1.00 93.00 127 CYS A N 1
ATOM 1028 C CA . CYS A 1 127 ? 4.977 -3.752 -7.163 1.00 93.00 127 CYS A CA 1
ATOM 1029 C C . CYS A 1 127 ? 6.089 -4.546 -7.852 1.00 93.00 127 CYS A C 1
ATOM 1031 O O . CYS A 1 127 ? 6.550 -4.156 -8.920 1.00 93.00 127 CYS A O 1
ATOM 1033 N N . LYS A 1 128 ? 6.494 -5.688 -7.279 1.00 93.75 128 LYS A N 1
ATOM 1034 C CA . LYS A 1 128 ? 7.453 -6.592 -7.920 1.00 93.75 128 LYS A CA 1
ATOM 1035 C C . LYS A 1 128 ? 6.943 -7.050 -9.291 1.00 93.75 128 LYS A C 1
ATOM 1037 O O . LYS A 1 128 ? 7.697 -6.939 -10.251 1.00 93.75 128 LYS A O 1
ATOM 1042 N N . PHE A 1 129 ? 5.696 -7.522 -9.374 1.00 92.00 129 PHE A N 1
ATOM 1043 C CA . PHE A 1 129 ? 5.090 -7.944 -10.644 1.00 92.00 129 PHE A CA 1
ATOM 1044 C C . PHE A 1 129 ? 4.968 -6.794 -11.645 1.00 92.00 129 PHE A C 1
ATOM 1046 O O . PHE A 1 129 ? 5.328 -6.958 -12.802 1.00 92.00 129 PHE A O 1
ATOM 1053 N N . LEU A 1 130 ? 4.530 -5.620 -11.194 1.00 90.50 130 LEU A N 1
ATOM 1054 C CA . LEU A 1 130 ? 4.391 -4.438 -12.042 1.00 90.50 130 LEU A CA 1
ATOM 1055 C C . LEU A 1 130 ? 5.742 -4.017 -12.659 1.00 90.50 130 LEU A C 1
ATOM 1057 O O . LEU A 1 130 ? 5.829 -3.700 -13.842 1.00 90.50 130 LEU A O 1
ATOM 1061 N N . LEU A 1 131 ? 6.820 -4.074 -11.870 1.00 90.00 131 LEU A N 1
ATOM 1062 C CA . LEU A 1 131 ? 8.178 -3.793 -12.343 1.00 90.00 131 LEU A CA 1
ATOM 1063 C C . LEU A 1 131 ? 8.722 -4.885 -13.283 1.00 90.00 131 LEU A C 1
ATOM 1065 O O . LEU A 1 131 ? 9.464 -4.555 -14.207 1.00 90.00 131 LEU A O 1
ATOM 1069 N N . ASP A 1 132 ? 8.350 -6.155 -13.071 1.00 89.50 132 ASP A N 1
ATOM 1070 C CA . ASP A 1 132 ? 8.657 -7.257 -14.001 1.00 89.50 132 ASP A CA 1
ATOM 1071 C C . ASP A 1 132 ? 7.969 -7.051 -15.360 1.00 89.50 132 ASP A C 1
ATOM 1073 O O . ASP A 1 132 ? 8.597 -7.187 -16.407 1.00 89.50 132 ASP A O 1
ATOM 1077 N N . GLU A 1 133 ? 6.688 -6.678 -15.365 1.00 87.75 133 GLU A N 1
ATOM 1078 C CA . GLU A 1 133 ? 5.939 -6.415 -16.600 1.00 87.75 133 GLU A CA 1
ATOM 1079 C C . GLU A 1 133 ? 6.545 -5.247 -17.390 1.00 87.75 133 GLU A C 1
ATOM 1081 O O . GLU A 1 133 ? 6.737 -5.346 -18.605 1.00 87.75 133 GLU A O 1
ATOM 1086 N N . HIS A 1 134 ? 6.928 -4.169 -16.702 1.00 83.75 134 HIS A N 1
ATOM 1087 C CA . HIS A 1 134 ? 7.590 -3.023 -17.323 1.00 83.75 134 HIS A CA 1
ATOM 1088 C C . HIS A 1 134 ? 8.956 -3.391 -17.939 1.00 83.75 134 HIS A C 1
ATOM 1090 O O . HIS A 1 134 ? 9.299 -2.911 -19.021 1.00 83.75 134 HIS A O 1
ATOM 1096 N N . GLU A 1 135 ? 9.727 -4.277 -17.300 1.00 83.00 135 GLU A N 1
ATOM 1097 C CA . GLU A 1 135 ? 10.981 -4.817 -17.852 1.00 83.00 135 GLU A CA 1
ATOM 1098 C C . GLU A 1 135 ? 10.755 -5.572 -19.165 1.00 83.00 135 GLU A C 1
ATOM 1100 O O . GLU A 1 135 ? 11.480 -5.375 -20.147 1.00 83.00 135 GLU A O 1
ATOM 1105 N N . MET A 1 136 ? 9.733 -6.432 -19.194 1.00 81.62 136 MET A N 1
ATOM 1106 C CA . MET A 1 136 ? 9.394 -7.218 -20.378 1.00 81.62 136 MET A CA 1
ATOM 1107 C C . MET A 1 136 ? 8.962 -6.318 -21.540 1.00 81.62 136 MET A C 1
ATOM 1109 O O . MET A 1 136 ? 9.374 -6.546 -22.679 1.00 81.62 136 MET A O 1
ATOM 1113 N N . LEU A 1 137 ? 8.175 -5.272 -21.267 1.00 78.94 137 LEU A N 1
ATOM 1114 C CA . LEU A 1 137 ? 7.764 -4.286 -22.271 1.00 78.94 137 LEU A CA 1
ATOM 1115 C C . LEU A 1 137 ? 8.966 -3.532 -22.855 1.00 78.94 137 LEU A C 1
ATOM 1117 O O . LEU A 1 137 ? 9.089 -3.431 -24.079 1.00 78.94 137 LEU A O 1
ATOM 1121 N N . LEU A 1 138 ? 9.884 -3.070 -22.002 1.00 75.69 138 LEU A N 1
ATOM 1122 C CA . LEU A 1 138 ? 11.108 -2.392 -22.434 1.00 75.69 138 LEU A CA 1
ATOM 1123 C C . LEU A 1 138 ? 12.011 -3.302 -23.267 1.00 75.69 138 LEU A C 1
ATOM 1125 O O . LEU A 1 138 ? 12.530 -2.856 -24.284 1.00 75.69 138 LEU A O 1
ATOM 1129 N N . SER A 1 139 ? 12.159 -4.569 -22.879 1.00 72.06 139 SER A N 1
ATOM 1130 C CA . SER A 1 139 ? 12.999 -5.547 -23.585 1.00 72.06 139 SER A CA 1
ATOM 1131 C C . SER A 1 139 ? 12.465 -5.900 -24.980 1.00 72.06 139 SER A C 1
ATOM 1133 O O . SER A 1 139 ? 13.242 -6.168 -25.895 1.00 72.06 139 SER A O 1
ATOM 1135 N N . ASN A 1 140 ? 11.142 -5.874 -25.165 1.00 69.06 140 ASN A N 1
ATOM 1136 C CA . ASN A 1 140 ? 10.501 -6.121 -26.461 1.00 69.06 140 ASN A CA 1
ATOM 1137 C C . ASN A 1 140 ? 10.612 -4.920 -27.416 1.00 69.06 140 ASN A C 1
ATOM 1139 O O . ASN A 1 140 ? 10.615 -5.089 -28.639 1.00 69.06 140 ASN A O 1
ATOM 1143 N N . SER A 1 141 ? 10.723 -3.704 -26.878 1.00 63.50 141 SER A N 1
ATOM 1144 C CA . SER A 1 141 ? 11.073 -2.515 -27.652 1.00 63.50 141 SER A CA 1
ATOM 1145 C C . SER A 1 141 ? 12.589 -2.517 -27.889 1.00 63.50 141 SER A C 1
ATOM 1147 O O . SER A 1 141 ? 13.364 -2.567 -26.945 1.00 63.50 141 SER A O 1
ATOM 1149 N N . LYS A 1 142 ? 13.065 -2.492 -29.137 1.00 55.03 142 LYS A N 1
ATOM 1150 C CA . LYS A 1 142 ? 14.503 -2.595 -29.500 1.00 55.03 142 LYS A CA 1
ATOM 1151 C C . LYS A 1 142 ? 15.395 -1.413 -29.035 1.00 55.03 142 LYS A C 1
ATOM 1153 O O . LYS A 1 142 ? 16.361 -1.072 -29.706 1.00 55.03 142 LYS A O 1
ATOM 1158 N 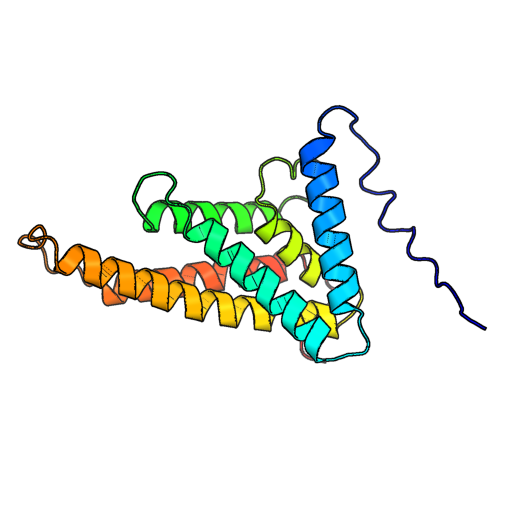N . ILE A 1 143 ? 15.072 -0.746 -27.930 1.00 55.41 143 ILE A N 1
ATOM 1159 C CA . ILE A 1 143 ? 15.753 0.450 -27.413 1.00 55.41 143 ILE A CA 1
ATOM 1160 C C . ILE A 1 143 ? 17.000 0.085 -26.585 1.00 55.41 143 ILE A C 1
ATOM 1162 O O . ILE A 1 143 ? 17.877 0.923 -26.379 1.00 55.41 143 ILE A O 1
ATOM 1166 N N . LEU A 1 144 ? 17.149 -1.168 -26.148 1.00 53.50 144 LEU A N 1
ATOM 1167 C CA . LEU A 1 144 ? 18.233 -1.564 -25.248 1.00 53.50 144 LEU A CA 1
ATOM 1168 C C . LEU A 1 144 ? 19.513 -2.006 -25.983 1.00 53.50 144 LEU A C 1
ATOM 1170 O O . LEU A 1 144 ? 19.992 -3.121 -25.798 1.00 53.50 144 LEU A O 1
ATOM 1174 N N . GLU A 1 145 ? 20.088 -1.130 -26.809 1.00 50.12 145 GLU A N 1
ATOM 1175 C CA . GLU A 1 145 ? 21.433 -1.345 -27.374 1.00 50.12 145 GLU A CA 1
ATOM 1176 C C . GLU A 1 145 ? 22.546 -0.587 -26.630 1.00 50.12 145 GLU A C 1
ATOM 1178 O O . GLU A 1 145 ? 23.705 -0.688 -27.015 1.00 50.12 145 GLU A O 1
ATOM 1183 N N . HIS A 1 146 ? 22.261 0.156 -25.553 1.00 45.72 146 HIS A N 1
ATOM 1184 C CA . HIS A 1 146 ? 23.294 0.926 -24.846 1.00 45.72 146 HIS A CA 1
ATOM 1185 C C . HIS A 1 146 ? 23.211 0.808 -23.320 1.00 45.72 146 HIS A C 1
ATOM 1187 O O . HIS A 1 146 ? 22.330 1.370 -22.677 1.00 45.72 146 HIS A O 1
ATOM 1193 N N . GLY A 1 147 ? 24.221 0.148 -22.745 1.00 49.53 147 GLY A N 1
ATOM 1194 C CA . GLY A 1 147 ? 24.533 0.189 -21.318 1.00 49.53 147 GLY A CA 1
ATOM 1195 C C . GLY A 1 147 ? 23.855 -0.917 -20.518 1.00 49.53 147 GLY A C 1
ATOM 1196 O O . GLY A 1 147 ? 22.650 -0.912 -20.306 1.00 49.53 147 GLY A O 1
ATOM 1197 N N . LYS A 1 148 ? 24.663 -1.856 -20.026 1.00 55.69 148 LYS A N 1
ATOM 1198 C CA . LYS A 1 148 ? 24.277 -2.957 -19.137 1.00 55.69 148 LYS A CA 1
ATOM 1199 C C . LYS A 1 148 ? 23.897 -2.403 -17.749 1.00 55.69 148 LYS A C 1
ATOM 1201 O O . LYS A 1 148 ? 24.631 -2.580 -16.783 1.00 55.69 148 LYS A O 1
ATOM 1206 N N . LYS A 1 149 ? 22.813 -1.631 -17.670 1.00 65.56 149 LYS A N 1
ATOM 1207 C CA . LYS A 1 149 ? 22.236 -1.144 -16.416 1.00 65.56 149 LYS A CA 1
ATOM 1208 C C . LYS A 1 149 ? 21.648 -2.357 -15.699 1.00 65.56 149 LYS A C 1
ATOM 1210 O O . LYS A 1 149 ? 20.870 -3.092 -16.303 1.00 65.56 149 LYS A O 1
ATOM 1215 N N . ASP A 1 150 ? 22.058 -2.604 -14.457 1.00 76.81 150 ASP A N 1
ATOM 1216 C CA . ASP A 1 150 ? 21.549 -3.731 -13.671 1.00 76.81 150 ASP A CA 1
ATOM 1217 C C . ASP A 1 150 ? 20.119 -3.429 -13.202 1.00 76.81 150 ASP A C 1
ATOM 1219 O O . ASP A 1 150 ? 19.875 -2.928 -12.105 1.00 76.81 150 ASP A O 1
ATOM 1223 N N . TRP A 1 151 ? 19.163 -3.669 -14.094 1.00 78.88 151 TRP A N 1
ATOM 1224 C CA . TRP A 1 151 ? 17.748 -3.406 -13.868 1.00 78.88 151 TRP A CA 1
ATOM 1225 C C . TRP A 1 151 ? 17.179 -4.223 -12.700 1.00 78.88 151 TRP A C 1
ATOM 1227 O O . TRP A 1 151 ? 16.322 -3.740 -11.958 1.00 78.88 151 TRP A O 1
ATOM 1237 N N . HIS A 1 152 ? 17.701 -5.432 -12.474 1.00 82.69 152 HIS A N 1
ATOM 1238 C CA . HIS A 1 152 ? 17.301 -6.258 -11.339 1.00 82.69 152 HIS A CA 1
ATOM 1239 C C . HIS A 1 152 ? 17.657 -5.593 -10.006 1.00 82.69 152 HIS A C 1
ATOM 1241 O O . HIS A 1 152 ? 16.845 -5.615 -9.077 1.00 82.69 152 HIS A O 1
ATOM 1247 N N . LEU A 1 153 ? 18.832 -4.959 -9.923 1.00 87.31 153 LEU A N 1
ATOM 1248 C CA . LEU A 1 153 ? 19.236 -4.189 -8.748 1.00 87.31 153 LEU A CA 1
ATOM 1249 C C . LEU A 1 153 ? 18.341 -2.961 -8.540 1.00 87.31 153 LEU A C 1
ATOM 1251 O O . LEU A 1 153 ? 17.897 -2.712 -7.420 1.00 87.31 153 LEU A O 1
ATOM 1255 N N . GLU A 1 154 ? 18.024 -2.215 -9.600 1.00 87.50 154 GLU A N 1
ATOM 1256 C CA . GLU A 1 154 ? 17.140 -1.042 -9.499 1.00 87.50 154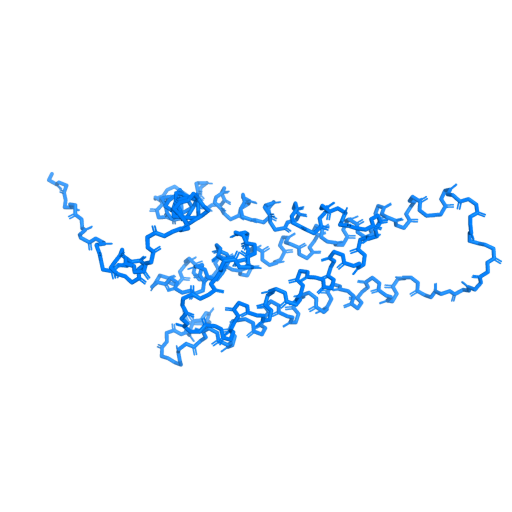 GLU A CA 1
ATOM 1257 C C . GLU A 1 154 ? 15.738 -1.415 -9.027 1.00 87.50 154 GLU A C 1
ATOM 1259 O O . GLU A 1 154 ? 15.184 -0.760 -8.146 1.00 87.50 154 GLU A O 1
ATOM 1264 N N . LYS A 1 155 ? 15.188 -2.511 -9.551 1.00 89.75 155 LYS A N 1
ATOM 1265 C CA . LYS A 1 155 ? 13.909 -3.067 -9.115 1.00 89.75 155 LYS A CA 1
ATOM 1266 C C . LYS A 1 155 ? 13.932 -3.478 -7.646 1.00 89.75 155 LYS A C 1
ATOM 1268 O O . LYS A 1 155 ? 13.002 -3.154 -6.909 1.00 89.75 155 LYS A O 1
ATOM 1273 N N . ALA A 1 156 ? 14.965 -4.206 -7.221 1.00 90.81 156 ALA A N 1
ATOM 1274 C CA . ALA A 1 156 ? 15.096 -4.629 -5.831 1.00 90.81 156 ALA A CA 1
ATOM 1275 C C . ALA A 1 156 ? 15.147 -3.414 -4.895 1.00 90.81 156 ALA A C 1
ATOM 1277 O O . ALA A 1 156 ? 14.405 -3.371 -3.913 1.00 90.81 156 ALA A O 1
ATOM 1278 N N . ASN A 1 157 ? 15.939 -2.401 -5.255 1.00 92.19 157 ASN A N 1
ATOM 1279 C CA . ASN A 1 157 ? 16.016 -1.146 -4.516 1.00 92.19 157 ASN A CA 1
ATOM 1280 C C . ASN A 1 157 ? 14.656 -0.442 -4.461 1.00 92.19 157 ASN A C 1
ATOM 1282 O O . ASN A 1 157 ? 14.239 -0.051 -3.382 1.00 92.19 157 ASN A O 1
ATOM 1286 N N . ALA A 1 158 ? 13.904 -0.389 -5.565 1.00 92.56 158 ALA A N 1
ATOM 1287 C CA . ALA A 1 158 ? 12.556 0.187 -5.593 1.00 92.56 158 ALA A CA 1
ATOM 1288 C C . ALA A 1 158 ? 11.619 -0.434 -4.554 1.00 92.56 158 ALA A C 1
ATOM 1290 O O . ALA A 1 158 ? 10.925 0.260 -3.816 1.00 92.56 158 ALA A O 1
ATOM 1291 N N . VAL A 1 159 ? 11.583 -1.768 -4.512 1.00 94.75 159 VAL A N 1
ATOM 1292 C CA . VAL A 1 159 ? 10.708 -2.510 -3.601 1.00 94.75 159 VAL A CA 1
ATOM 1293 C C . VAL A 1 159 ? 11.151 -2.286 -2.154 1.00 94.75 159 VAL A C 1
ATOM 1295 O O . VAL A 1 159 ? 10.308 -2.065 -1.284 1.00 94.75 159 VAL A O 1
ATOM 1298 N N . ILE A 1 160 ? 12.462 -2.282 -1.894 1.00 95.25 160 ILE A N 1
ATOM 1299 C CA . ILE A 1 160 ? 13.031 -1.988 -0.571 1.00 95.25 160 ILE A CA 1
ATOM 1300 C C . ILE A 1 160 ? 12.714 -0.554 -0.142 1.00 95.25 160 ILE A C 1
ATOM 1302 O O . ILE A 1 160 ? 12.357 -0.328 1.013 1.00 95.25 160 ILE A O 1
ATOM 1306 N N . ASP A 1 161 ? 12.795 0.403 -1.053 1.00 94.56 161 ASP A N 1
ATOM 1307 C CA . ASP A 1 161 ? 12.537 1.815 -0.803 1.00 94.56 161 ASP A CA 1
ATOM 1308 C C . ASP A 1 161 ? 11.053 2.070 -0.490 1.00 94.56 161 ASP A C 1
ATOM 1310 O O . ASP A 1 161 ? 10.732 2.774 0.475 1.00 94.56 161 ASP A O 1
ATOM 1314 N N . ILE A 1 162 ? 10.135 1.436 -1.232 1.00 94.19 162 ILE A N 1
ATOM 1315 C CA . ILE A 1 162 ? 8.691 1.446 -0.935 1.00 94.19 162 ILE A CA 1
ATOM 1316 C C . ILE A 1 162 ? 8.435 0.850 0.452 1.00 94.19 162 ILE A C 1
ATOM 1318 O O . ILE A 1 162 ? 7.735 1.461 1.263 1.00 94.19 162 ILE A O 1
ATOM 1322 N N . MET A 1 163 ? 9.019 -0.317 0.745 1.00 95.94 163 MET A N 1
ATOM 1323 C CA . MET A 1 163 ? 8.884 -0.973 2.047 1.00 95.94 163 MET A CA 1
ATOM 1324 C C . MET A 1 163 ? 9.384 -0.066 3.171 1.00 95.94 163 MET A C 1
ATOM 1326 O O . MET A 1 163 ? 8.679 0.144 4.155 1.00 95.94 163 MET A O 1
ATOM 1330 N N . SER A 1 164 ? 10.578 0.498 3.014 1.00 94.31 164 SER A N 1
ATOM 1331 C CA . SER A 1 164 ? 11.220 1.351 4.014 1.00 94.31 164 SER A CA 1
ATOM 1332 C C . SER A 1 164 ? 10.412 2.622 4.264 1.00 94.31 164 SER A C 1
ATOM 1334 O O . SER A 1 164 ? 10.200 2.995 5.416 1.00 94.31 164 SER A O 1
ATOM 1336 N N . SER A 1 165 ? 9.879 3.242 3.207 1.00 92.12 165 SER A N 1
ATOM 1337 C CA . SER A 1 165 ? 9.007 4.419 3.316 1.00 92.12 165 SER A CA 1
ATOM 1338 C C . SER A 1 165 ? 7.714 4.093 4.066 1.00 92.12 165 SER A C 1
ATOM 1340 O O . SER A 1 165 ? 7.322 4.817 4.979 1.00 92.12 165 SER A O 1
ATOM 1342 N N . ALA A 1 166 ? 7.068 2.974 3.730 1.00 92.19 166 ALA A N 1
ATOM 1343 C CA . ALA A 1 166 ? 5.851 2.533 4.400 1.00 92.19 166 ALA A CA 1
ATOM 1344 C C . ALA A 1 166 ? 6.105 2.149 5.869 1.00 92.19 166 ALA A C 1
ATOM 1346 O O . ALA A 1 166 ? 5.315 2.490 6.740 1.00 92.19 166 ALA A O 1
ATOM 1347 N N . LEU A 1 167 ? 7.217 1.487 6.189 1.00 92.00 167 LEU A N 1
ATOM 1348 C CA . LEU A 1 167 ? 7.571 1.168 7.576 1.00 92.00 167 LEU A CA 1
ATOM 1349 C C . LEU A 1 167 ? 7.948 2.415 8.383 1.00 92.00 167 LEU A C 1
ATOM 1351 O O . LEU A 1 167 ? 7.646 2.483 9.573 1.00 92.00 167 LEU A O 1
ATOM 1355 N N . SER A 1 168 ? 8.538 3.430 7.749 1.00 89.00 168 SER A N 1
ATOM 1356 C CA . SER A 1 168 ? 8.767 4.730 8.388 1.00 89.00 168 SER A CA 1
ATOM 1357 C C . SER A 1 168 ? 7.452 5.374 8.834 1.00 89.00 168 SER A C 1
ATOM 1359 O O . SER A 1 168 ? 7.385 5.918 9.935 1.00 89.00 168 SER A O 1
ATOM 1361 N N . LEU A 1 169 ? 6.375 5.209 8.058 1.00 86.94 169 LEU A N 1
ATOM 1362 C CA . LEU A 1 169 ? 5.034 5.660 8.435 1.00 86.94 169 LEU A CA 1
ATOM 1363 C C . LEU A 1 169 ? 4.557 5.030 9.751 1.00 86.94 169 LEU A C 1
ATOM 1365 O O . LEU A 1 169 ? 3.947 5.712 10.571 1.00 86.94 169 LEU A O 1
ATOM 1369 N N . VAL A 1 170 ? 4.860 3.744 9.973 1.00 86.50 170 VAL A N 1
ATOM 1370 C CA . VAL A 1 170 ? 4.542 3.052 11.233 1.00 86.50 170 VAL A CA 1
ATOM 1371 C C . VAL A 1 170 ? 5.208 3.757 12.397 1.00 86.50 170 VAL A C 1
ATOM 1373 O O . VAL A 1 170 ? 4.559 3.923 13.416 1.00 86.50 170 VAL A O 1
ATOM 1376 N N . PHE A 1 171 ? 6.465 4.179 12.244 1.00 81.50 171 PHE A N 1
ATOM 1377 C CA . PHE A 1 171 ? 7.218 4.892 13.273 1.00 81.50 171 PHE A CA 1
ATOM 1378 C C . PHE A 1 171 ? 6.721 6.329 13.476 1.00 81.50 171 PHE A C 1
ATOM 1380 O O . PHE A 1 171 ? 6.586 6.766 14.612 1.00 81.50 171 PHE A O 1
ATOM 1387 N N . GLN A 1 172 ? 6.422 7.049 12.396 1.00 80.19 172 GLN A N 1
ATOM 1388 C CA . GLN A 1 172 ? 6.009 8.456 12.440 1.00 80.19 172 GLN A CA 1
ATOM 1389 C C . GLN A 1 172 ? 4.598 8.645 13.009 1.00 80.19 172 GLN A C 1
ATOM 1391 O O . GLN A 1 172 ? 4.372 9.547 13.804 1.00 80.19 172 GLN A O 1
ATOM 1396 N N . ILE A 1 173 ? 3.659 7.762 12.657 1.00 78.12 173 ILE A N 1
ATOM 1397 C CA . ILE A 1 173 ? 2.281 7.778 13.180 1.00 78.12 173 ILE A CA 1
ATOM 1398 C C . ILE A 1 173 ? 2.204 7.133 14.582 1.00 78.12 173 ILE A C 1
ATOM 1400 O O . ILE A 1 173 ? 1.154 7.144 15.229 1.00 78.12 173 ILE A O 1
ATOM 1404 N N . ASN A 1 174 ? 3.307 6.563 15.079 1.00 66.75 174 ASN A N 1
ATOM 1405 C CA . ASN A 1 174 ? 3.356 5.901 16.374 1.00 66.75 174 ASN A CA 1
ATOM 1406 C C . ASN A 1 174 ? 3.286 6.908 17.530 1.00 66.75 174 ASN A C 1
ATOM 1408 O O . ASN A 1 174 ? 4.308 7.407 17.997 1.00 66.75 174 ASN A O 1
ATOM 1412 N N . GLU A 1 175 ? 2.094 7.128 18.079 1.00 56.41 175 GLU A N 1
ATOM 1413 C CA . GLU A 1 175 ? 2.001 7.538 19.478 1.00 56.41 175 GLU A CA 1
ATOM 1414 C C . GLU A 1 175 ? 2.479 6.365 20.347 1.00 56.41 175 GLU A C 1
ATOM 1416 O O . GLU A 1 175 ? 1.842 5.306 20.412 1.00 56.41 175 GLU A O 1
ATOM 1421 N N . THR A 1 176 ? 3.618 6.582 21.001 1.00 49.72 176 THR A N 1
ATOM 1422 C CA . THR A 1 176 ? 4.485 5.674 21.775 1.00 49.72 176 THR A CA 1
ATOM 1423 C C . THR A 1 176 ? 3.794 4.684 22.724 1.00 49.72 176 THR A C 1
ATOM 1425 O O . THR A 1 176 ? 4.419 3.702 23.116 1.00 49.72 176 THR A O 1
ATOM 1428 N N . ASP A 1 177 ? 2.514 4.870 23.051 1.00 50.88 177 ASP A N 1
ATOM 1429 C CA . ASP A 1 177 ? 1.774 4.048 24.016 1.00 50.88 177 ASP A CA 1
ATOM 1430 C C . ASP A 1 177 ? 0.855 2.981 23.408 1.00 50.88 177 ASP A C 1
ATOM 1432 O O . ASP A 1 177 ? 0.360 2.113 24.131 1.00 50.88 177 ASP A O 1
ATOM 1436 N N . ARG A 1 178 ? 0.586 2.996 22.094 1.00 50.56 178 ARG A N 1
ATOM 1437 C CA . ARG A 1 178 ? -0.406 2.067 21.517 1.00 50.56 178 ARG A CA 1
ATOM 1438 C C . ARG A 1 178 ? 0.197 0.901 20.755 1.00 50.56 178 ARG A C 1
ATOM 1440 O O . ARG A 1 178 ? -0.507 -0.090 20.572 1.00 50.56 178 ARG A O 1
ATOM 1447 N N . ILE A 1 179 ? 1.423 0.968 20.253 1.00 54.19 179 ILE A N 1
ATOM 1448 C CA . ILE A 1 179 ? 1.975 -0.054 19.351 1.00 54.19 179 ILE A CA 1
ATOM 1449 C C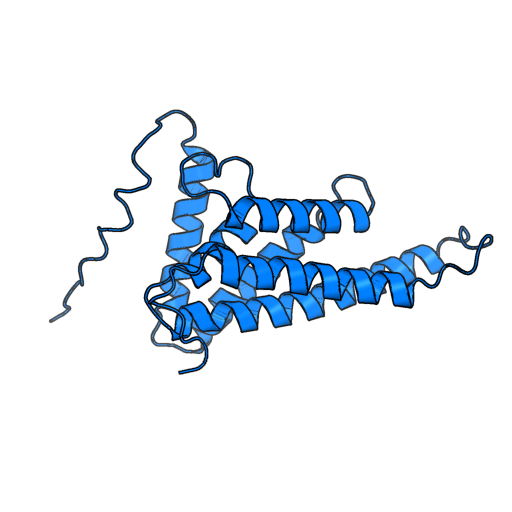 . ILE A 1 179 ? 2.726 -1.122 20.141 1.00 54.19 179 ILE A C 1
ATOM 1451 O O . ILE A 1 179 ? 3.941 -1.126 20.277 1.00 54.19 179 ILE A O 1
ATOM 1455 N N . ASN A 1 180 ? 1.975 -2.120 20.579 1.00 54.09 180 ASN A N 1
ATOM 1456 C CA . ASN A 1 180 ? 2.465 -3.469 20.391 1.00 54.09 180 ASN A CA 1
ATOM 1457 C C . ASN A 1 180 ? 1.767 -4.033 19.155 1.00 54.09 180 ASN A C 1
ATOM 1459 O O . ASN A 1 180 ? 0.658 -4.546 19.231 1.00 54.09 180 ASN A O 1
ATOM 1463 N N . ILE A 1 181 ? 2.412 -3.907 17.995 1.00 51.28 181 ILE A N 1
ATOM 1464 C CA . ILE A 1 181 ? 2.105 -4.782 16.851 1.00 51.28 181 ILE A CA 1
ATOM 1465 C C . ILE A 1 181 ? 2.779 -6.154 17.093 1.00 51.28 181 ILE A C 1
ATO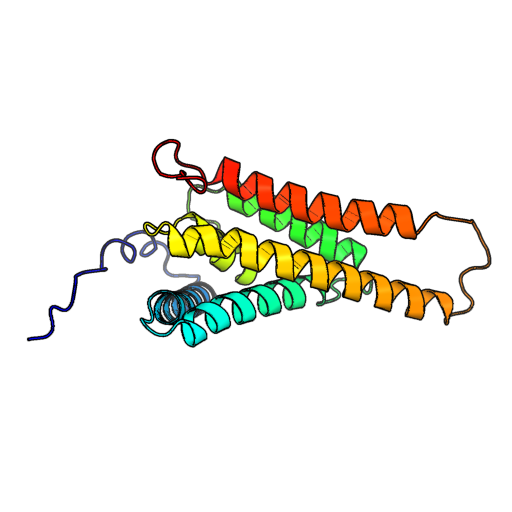M 1467 O O . ILE A 1 181 ? 2.667 -7.044 16.275 1.00 51.28 181 ILE A O 1
ATOM 1471 N N . LEU A 1 182 ? 3.484 -6.343 18.220 1.00 48.19 182 LEU A N 1
ATOM 1472 C CA . LEU A 1 182 ? 4.188 -7.575 18.597 1.00 48.19 182 LEU A CA 1
ATOM 1473 C C . LEU A 1 182 ? 3.738 -8.172 19.951 1.00 48.19 182 LEU A C 1
ATOM 1475 O O . LEU A 1 182 ? 4.254 -9.224 20.320 1.00 48.19 182 LEU A O 1
ATOM 1479 N N . LYS A 1 183 ? 2.798 -7.550 20.685 1.00 42.31 183 LYS A N 1
ATOM 1480 C CA . LYS A 1 183 ? 2.075 -8.205 21.800 1.00 42.31 183 LYS A CA 1
ATOM 1481 C C . LYS A 1 183 ? 0.624 -8.442 21.427 1.00 42.31 183 LYS A C 1
ATOM 1483 O O . LYS A 1 183 ? 0.012 -7.524 20.832 1.00 42.31 183 LYS A O 1
#

Radius of gyration: 18.62 Å; chains: 1; bounding box: 56×38×54 Å

Organism: NCBI:txid97028

pLDDT: mean 77.15, std 19.42, range [29.67, 96.38]

Secondary structure (DSSP, 8-state):
-------GGGTGGG---TT-HHHHHHHHHHHHHHHHHHT-SSHHHHHHHHHHHHHHHHHHHHS-SSS-HHHHHHHHHHHHHHHHH--SS-GGGS-HHHHHHHHHHH-S-HHHHHHHHHHHHHHHHHHHHHHHHHHHHHHHTTT--S----HHHHHHHHHHHHHHHHHHHHHHS--TTT--S--

Foldseek 3Di:
DDPPDDPCVVVVQQPDDPPLPPVVVVLVVLLVCLVVQCPDPDPVSNVVSLVVLLVQLLVQLPPCPPVDSVVSLVVSLVLLLVVLQDPDDDCVPHDSSSVSLLVQLVDLDLSSVLSNVVSLVSNLVSLLVVLVVVVVVVVVPPPPPDDPDVSVVVSVVSSVSSSVSSVVSSVSSDPPPRDPNPD